Protein AF-A0A3C0Y5R6-F1 (afdb_monomer_lite)

Secondary structure (DSSP, 8-state):
--EEEEETT----EEE-TT------TT--EEEEESS---------

Sequence (45 aa):
GSCEYKLAGSDHWVKSSAGEKFSVPGNSKFDIRVGEAYHYICHFG

pLDDT: mean 95.96, std 2.81, range [82.38, 98.56]

Structure (mmCIF, N/CA/C/O backbone):
data_AF-A0A3C0Y5R6-F1
#
_entry.id   AF-A0A3C0Y5R6-F1
#
loop_
_atom_site.group_PDB
_atom_site.id
_atom_site.type_symbol
_atom_site.label_atom_id
_atom_site.label_alt_id
_atom_site.label_comp_id
_atom_site.label_asym_id
_atom_site.label_entity_id
_atom_site.label_seq_id
_atom_site.pdbx_PDB_ins_code
_atom_site.Cartn_x
_atom_site.Cartn_y
_atom_site.Cartn_z
_atom_site.occupancy
_atom_site.B_iso_or_equiv
_atom_site.auth_seq_id
_atom_site.auth_comp_id
_atom_site.auth_asym_id
_atom_site.auth_atom_id
_atom_site.pdbx_PD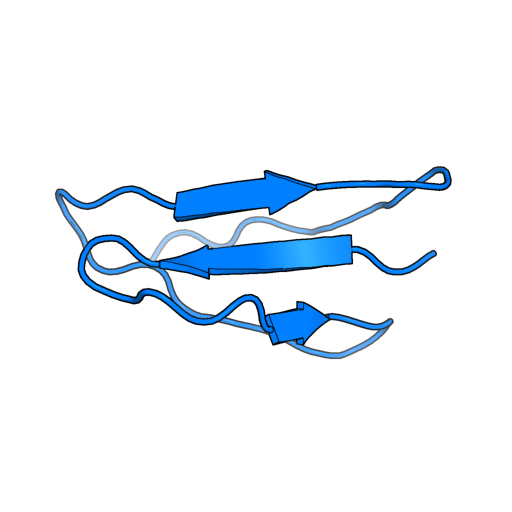B_model_num
ATOM 1 N N . GLY A 1 1 ? 9.000 -0.112 -9.362 1.00 88.62 1 GLY A N 1
ATOM 2 C CA . GLY A 1 1 ? 7.644 -0.485 -9.777 1.00 88.62 1 GLY A CA 1
ATOM 3 C C . GLY A 1 1 ? 6.624 0.455 -9.176 1.00 88.62 1 GLY A C 1
ATOM 4 O O . GLY A 1 1 ? 6.986 1.301 -8.359 1.00 88.62 1 GLY A O 1
ATOM 5 N N . SER A 1 2 ? 5.363 0.276 -9.547 1.00 95.50 2 SER A N 1
ATOM 6 C CA . SER A 1 2 ? 4.210 0.937 -8.925 1.00 95.50 2 SER A CA 1
ATOM 7 C C . SER A 1 2 ? 3.161 -0.081 -8.483 1.00 95.50 2 SER A C 1
ATOM 9 O O . SER A 1 2 ? 3.096 -1.193 -9.010 1.00 95.50 2 SER A O 1
ATOM 11 N N . CYS A 1 3 ? 2.348 0.303 -7.507 1.00 97.38 3 CYS A N 1
ATOM 12 C CA . CYS A 1 3 ? 1.163 -0.443 -7.112 1.00 97.38 3 CYS A CA 1
ATOM 13 C C . CYS A 1 3 ? -0.050 0.481 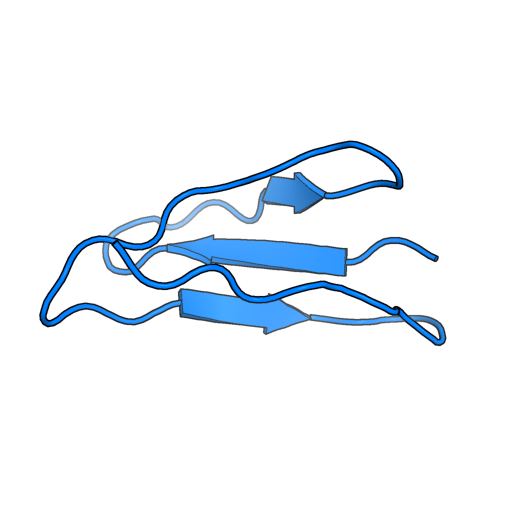-7.113 1.00 97.38 3 CYS A C 1
ATOM 15 O O . CYS A 1 3 ? 0.066 1.700 -7.266 1.00 97.38 3 CYS A O 1
ATOM 17 N N . GLU A 1 4 ? -1.224 -0.099 -6.915 1.00 98.31 4 GLU A N 1
ATOM 18 C CA . GLU A 1 4 ? -2.398 0.673 -6.552 1.00 98.31 4 GLU A CA 1
ATOM 19 C C . GLU A 1 4 ? -2.995 0.087 -5.280 1.00 98.31 4 GLU A C 1
ATOM 21 O O . GLU A 1 4 ? -3.035 -1.133 -5.105 1.00 98.31 4 GLU A O 1
ATOM 26 N N . TYR A 1 5 ? -3.449 0.955 -4.387 1.00 98.06 5 TYR A N 1
ATOM 27 C CA . TYR A 1 5 ? -4.037 0.570 -3.115 1.00 98.06 5 TYR A CA 1
ATOM 28 C C . TYR A 1 5 ? -5.462 1.102 -3.001 1.00 98.06 5 TYR A C 1
ATOM 30 O O . TYR A 1 5 ? -5.822 2.108 -3.616 1.00 98.06 5 TYR A O 1
ATOM 38 N N . LYS A 1 6 ? -6.276 0.429 -2.193 1.00 98.56 6 LYS A N 1
ATOM 39 C CA . LYS A 1 6 ? -7.624 0.873 -1.843 1.00 98.56 6 LYS A CA 1
ATOM 40 C C . LYS A 1 6 ? -7.829 0.699 -0.347 1.00 98.56 6 LYS A C 1
ATOM 42 O O . LYS A 1 6 ? -7.651 -0.392 0.189 1.00 98.56 6 LYS A O 1
ATOM 47 N N . LEU A 1 7 ? -8.179 1.784 0.336 1.00 98.25 7 LEU A N 1
ATOM 48 C CA . LEU A 1 7 ? -8.435 1.761 1.776 1.00 98.25 7 LEU A CA 1
ATOM 49 C C . LEU A 1 7 ? -9.836 1.220 2.071 1.00 98.25 7 LEU A C 1
ATOM 51 O O . LEU A 1 7 ? -10.757 1.391 1.272 1.00 98.25 7 LEU A O 1
ATOM 55 N N . ALA A 1 8 ? -10.009 0.596 3.237 1.00 97.94 8 ALA A N 1
ATOM 56 C CA . ALA A 1 8 ? -11.328 0.178 3.698 1.00 97.94 8 ALA A CA 1
ATOM 57 C C . ALA A 1 8 ? -12.319 1.358 3.701 1.00 97.94 8 ALA A C 1
ATOM 59 O O . ALA A 1 8 ? -12.012 2.432 4.215 1.00 97.94 8 ALA A O 1
ATOM 60 N N . GLY A 1 9 ? -13.505 1.144 3.125 1.00 96.88 9 GLY A N 1
ATOM 61 C CA . GLY A 1 9 ? -14.546 2.171 2.992 1.00 96.88 9 GLY A CA 1
ATOM 62 C C . GLY A 1 9 ? -14.377 3.117 1.796 1.00 96.88 9 GLY A C 1
ATOM 63 O O . GLY A 1 9 ? -15.243 3.956 1.583 1.00 96.88 9 GLY A O 1
ATOM 64 N N . SER A 1 10 ? -13.301 2.983 1.013 1.00 97.25 10 SER A N 1
ATOM 65 C CA . SER A 1 10 ? -13.136 3.675 -0.268 1.00 97.25 10 SER A CA 1
ATOM 66 C C . SER A 1 10 ? -13.521 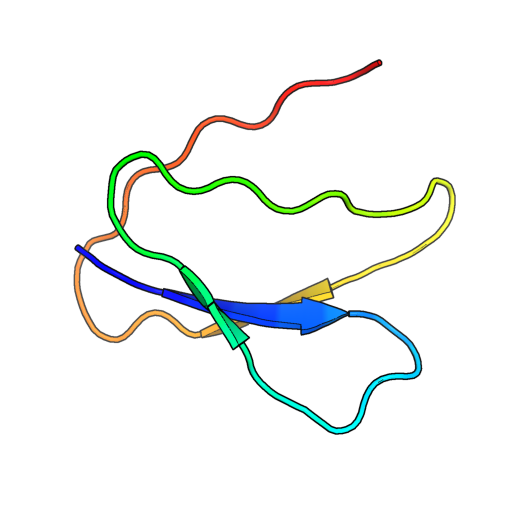2.764 -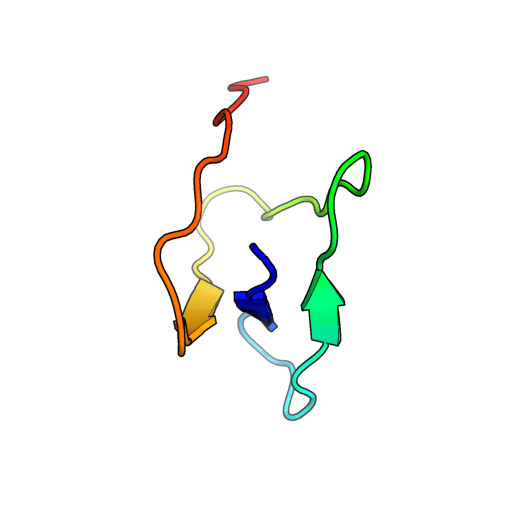1.431 1.00 97.25 10 SER A C 1
ATOM 68 O O . SER A 1 10 ? -13.166 1.583 -1.444 1.00 97.25 10 SER A O 1
ATOM 70 N N . ASP A 1 11 ? -14.146 3.344 -2.453 1.00 97.44 11 ASP A N 1
ATOM 71 C CA . ASP A 1 11 ? -14.373 2.700 -3.753 1.00 97.44 11 ASP A CA 1
ATOM 72 C C . ASP A 1 11 ? -13.282 3.045 -4.782 1.00 97.44 11 ASP A C 1
ATOM 74 O O . ASP A 1 11 ? -13.281 2.545 -5.908 1.00 97.44 11 ASP A O 1
ATOM 78 N N . HIS A 1 12 ? -12.313 3.877 -4.391 1.00 97.69 12 HIS A N 1
ATOM 79 C CA . HIS A 1 12 ? -11.275 4.394 -5.274 1.00 97.69 12 HIS A CA 1
ATOM 80 C C . HIS A 1 12 ? -9.938 3.688 -5.067 1.00 97.69 12 HIS A C 1
ATOM 82 O O . HIS A 1 12 ? -9.397 3.652 -3.959 1.00 97.69 12 HIS A O 1
ATOM 88 N N . TRP A 1 13 ? -9.378 3.202 -6.173 1.00 98.31 13 TRP A N 1
ATOM 89 C CA . TRP A 1 13 ? -7.985 2.785 -6.256 1.00 98.31 13 TRP A CA 1
ATOM 90 C C . TRP A 1 13 ? -7.085 4.000 -6.455 1.00 98.31 13 TRP A C 1
ATOM 92 O O . TRP A 1 13 ? -7.363 4.853 -7.298 1.00 98.31 13 TRP A O 1
ATOM 102 N N . VAL A 1 14 ? -5.996 4.057 -5.696 1.00 98.06 14 VAL A N 1
ATOM 103 C CA . VAL A 1 14 ? -5.011 5.136 -5.752 1.00 98.06 14 VAL A CA 1
ATOM 104 C C . VAL A 1 14 ? -3.666 4.551 -6.147 1.00 98.06 14 VAL A C 1
ATOM 106 O O . VAL A 1 14 ? -3.216 3.569 -5.557 1.00 98.06 14 VAL A O 1
ATOM 109 N N . LYS A 1 15 ? -3.017 5.149 -7.147 1.00 97.44 15 LYS A N 1
ATOM 110 C CA . LYS A 1 15 ? -1.675 4.747 -7.568 1.00 97.44 15 LYS A CA 1
ATOM 111 C C . LYS A 1 15 ? -0.639 5.197 -6.541 1.00 97.44 15 LYS A C 1
ATOM 113 O O . LYS A 1 15 ? -0.695 6.326 -6.070 1.00 97.44 15 LYS A O 1
ATOM 118 N N . SER A 1 16 ? 0.313 4.317 -6.242 1.00 97.38 16 SER A N 1
ATOM 119 C CA . SER A 1 16 ? 1.512 4.619 -5.467 1.00 97.38 16 SER A CA 1
ATOM 120 C C . SER A 1 16 ? 2.762 4.263 -6.272 1.00 97.38 16 SER A C 1
ATOM 122 O O . SER A 1 16 ? 2.929 3.146 -6.773 1.00 97.38 16 SER A O 1
ATOM 124 N N . SER A 1 17 ? 3.640 5.246 -6.405 1.00 95.81 17 SER A N 1
ATOM 125 C CA . SER A 1 17 ? 4.901 5.202 -7.133 1.00 95.81 17 SER A CA 1
ATOM 126 C C . SER A 1 17 ? 6.086 5.324 -6.171 1.00 95.81 17 SER A C 1
ATOM 128 O O . SER A 1 17 ? 5.930 5.501 -4.962 1.00 95.81 17 SER A O 1
ATOM 130 N N . ALA A 1 18 ? 7.302 5.201 -6.701 1.00 95.50 18 ALA A N 1
ATOM 131 C CA . ALA A 1 18 ? 8.515 5.318 -5.899 1.00 95.50 18 ALA A CA 1
ATOM 132 C C . ALA A 1 18 ? 8.577 6.668 -5.156 1.00 95.50 18 ALA A C 1
ATOM 134 O O . ALA A 1 18 ? 8.404 7.721 -5.762 1.00 95.50 18 ALA A O 1
ATOM 135 N N . GLY A 1 19 ? 8.849 6.621 -3.849 1.00 95.12 19 GLY A N 1
ATOM 136 C CA . GLY A 1 19 ? 8.933 7.802 -2.981 1.00 95.12 19 GLY A CA 1
ATOM 137 C C . GLY A 1 19 ? 7.601 8.254 -2.374 1.00 95.12 19 GLY A C 1
ATOM 138 O O . GLY A 1 19 ? 7.609 9.055 -1.443 1.00 95.12 19 GLY A O 1
ATOM 139 N N . GLU A 1 20 ? 6.468 7.724 -2.838 1.00 96.50 20 GLU A N 1
ATOM 140 C CA . GLU A 1 20 ? 5.159 8.032 -2.263 1.00 96.50 20 GLU A CA 1
ATOM 141 C C . GLU A 1 20 ? 4.865 7.169 -1.027 1.00 96.50 20 GLU A C 1
ATOM 143 O O . GLU A 1 20 ? 5.390 6.066 -0.858 1.00 96.50 20 GLU A O 1
ATOM 148 N N . LYS A 1 21 ? 3.990 7.677 -0.154 1.00 95.44 21 LYS A N 1
ATOM 149 C CA . LYS A 1 21 ? 3.528 6.995 1.059 1.00 95.44 21 LYS A CA 1
ATOM 150 C C . LYS A 1 21 ? 2.019 7.149 1.190 1.00 95.44 21 LYS A C 1
ATOM 152 O O . LYS A 1 21 ? 1.475 8.214 0.915 1.00 95.44 21 LYS A O 1
ATOM 157 N N . PHE A 1 22 ? 1.371 6.116 1.713 1.00 95.88 22 PHE A N 1
ATOM 158 C CA . PHE A 1 22 ? 0.003 6.188 2.213 1.00 95.88 22 PHE A CA 1
ATOM 159 C C . PHE A 1 22 ? -0.065 5.651 3.645 1.00 95.88 22 PHE A C 1
ATOM 161 O O . PHE A 1 22 ? 0.808 4.898 4.082 1.00 95.88 22 PHE A 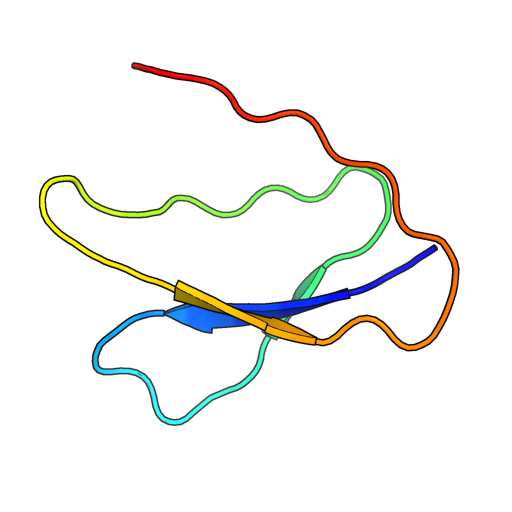O 1
ATOM 168 N N . SER A 1 23 ? -1.090 6.069 4.383 1.00 96.50 23 SER A N 1
ATOM 169 C CA . SER A 1 23 ? -1.314 5.658 5.771 1.00 96.50 23 SER A CA 1
ATOM 170 C C . SER A 1 23 ? -2.520 4.732 5.858 1.00 96.50 23 SER A C 1
ATOM 172 O O . SER A 1 23 ? -3.552 4.989 5.238 1.00 96.50 23 SER A O 1
ATOM 174 N N . VAL A 1 24 ? -2.394 3.677 6.659 1.00 96.44 24 VAL A N 1
ATOM 175 C CA . VAL A 1 24 ? -3.477 2.734 6.952 1.00 96.44 24 VAL A CA 1
ATOM 176 C C . VAL A 1 24 ? -3.904 2.954 8.404 1.00 96.44 24 VAL A C 1
ATOM 178 O O . VAL A 1 24 ? -3.059 2.827 9.290 1.00 96.44 24 VAL A O 1
ATOM 181 N N . PRO A 1 25 ? -5.175 3.300 8.677 1.00 96.06 25 PRO A N 1
ATOM 182 C CA . PRO A 1 25 ? -5.653 3.455 10.048 1.00 96.06 25 PRO A CA 1
ATOM 183 C C . PRO A 1 25 ? -5.514 2.165 10.871 1.00 96.06 25 PRO A C 1
ATOM 185 O O . PRO A 1 25 ? -5.629 1.060 10.337 1.00 96.06 25 PRO A O 1
ATOM 188 N N . GLY A 1 26 ? -5.322 2.302 12.185 1.00 96.25 26 GLY A N 1
ATOM 189 C CA . GLY A 1 26 ? -5.322 1.165 13.108 1.00 96.25 26 GLY A CA 1
ATOM 190 C C . GLY A 1 26 ? -6.658 0.414 13.096 1.00 96.25 26 GLY A C 1
ATOM 191 O O . GLY A 1 26 ? -7.708 1.011 12.859 1.00 96.25 26 GLY A O 1
ATOM 192 N N . ASN A 1 27 ? -6.620 -0.900 13.341 1.00 96.25 27 ASN A N 1
ATOM 193 C CA . ASN A 1 27 ? -7.789 -1.792 13.260 1.00 96.25 27 ASN A CA 1
ATOM 194 C C . ASN A 1 27 ? -8.532 -1.725 11.912 1.00 96.25 27 ASN A C 1
ATOM 196 O O . ASN A 1 27 ? -9.739 -1.951 11.841 1.00 96.25 27 ASN A O 1
ATOM 200 N N . SER A 1 28 ? -7.810 -1.402 10.841 1.00 97.00 28 SER A N 1
ATOM 201 C CA . SER A 1 28 ? -8.342 -1.319 9.486 1.00 97.00 28 SER A CA 1
ATOM 202 C C . SER A 1 28 ? -7.609 -2.281 8.551 1.00 97.00 28 SER A C 1
ATOM 204 O O . SER A 1 28 ? -6.809 -3.117 8.972 1.00 97.00 28 SER A O 1
ATOM 206 N N . LYS A 1 29 ? -7.922 -2.184 7.262 1.00 97.31 29 LYS A N 1
ATOM 207 C CA . LYS A 1 29 ? -7.339 -2.984 6.187 1.00 97.31 29 LYS A CA 1
ATOM 208 C C . LYS A 1 29 ? -7.248 -2.171 4.900 1.00 97.31 29 LYS A C 1
ATOM 210 O O . LYS A 1 29 ? -7.894 -1.132 4.754 1.00 97.31 29 LYS A O 1
ATOM 215 N N . PHE A 1 30 ? -6.462 -2.673 3.963 1.00 98.00 30 PHE A N 1
ATOM 216 C CA . PHE A 1 30 ? -6.349 -2.135 2.617 1.00 98.00 30 PHE A CA 1
ATOM 217 C C . PHE A 1 30 ? -6.190 -3.285 1.624 1.00 98.00 30 PHE A C 1
ATOM 219 O O . PHE A 1 30 ? -5.635 -4.329 1.966 1.00 98.00 30 PHE A O 1
ATOM 226 N N . ASP A 1 31 ? -6.670 -3.071 0.405 1.00 98.50 31 ASP A N 1
ATOM 227 C CA . ASP A 1 31 ? -6.366 -3.920 -0.740 1.00 98.50 31 ASP A CA 1
A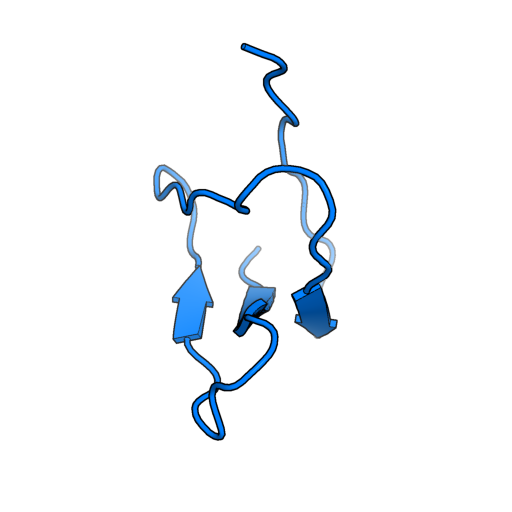TOM 228 C C . ASP A 1 31 ? -5.160 -3.337 -1.484 1.00 98.50 31 ASP A C 1
ATOM 230 O O . ASP A 1 31 ? -4.980 -2.115 -1.536 1.00 98.50 31 ASP A O 1
ATOM 234 N N . ILE A 1 32 ? -4.349 -4.199 -2.095 1.00 97.69 32 ILE A N 1
ATOM 235 C CA . ILE A 1 32 ? -3.218 -3.800 -2.937 1.00 97.69 32 ILE A CA 1
ATOM 236 C C . ILE A 1 32 ? -3.199 -4.639 -4.216 1.00 97.69 32 ILE A C 1
ATOM 238 O O . ILE A 1 32 ? -3.357 -5.858 -4.172 1.00 97.69 32 ILE A O 1
ATOM 242 N N . ARG A 1 33 ? -3.006 -3.982 -5.363 1.00 97.56 33 ARG A N 1
ATOM 243 C CA . ARG A 1 33 ? -2.819 -4.618 -6.673 1.00 97.56 33 ARG A CA 1
ATOM 244 C C . ARG A 1 33 ? -1.467 -4.230 -7.255 1.00 97.56 33 ARG A C 1
ATOM 246 O O . ARG A 1 33 ? -1.061 -3.069 -7.198 1.00 97.56 33 ARG A O 1
ATOM 253 N N . VAL A 1 34 ? -0.765 -5.222 -7.793 1.00 97.00 34 VAL A N 1
ATOM 254 C CA . VAL A 1 34 ? 0.626 -5.105 -8.233 1.00 97.00 34 VAL A CA 1
ATOM 255 C C . VAL A 1 34 ? 0.752 -5.765 -9.604 1.00 97.00 34 VAL A C 1
ATOM 257 O O . VAL A 1 34 ? 0.533 -6.966 -9.726 1.00 97.00 34 VAL A O 1
ATOM 260 N N . GLY A 1 35 ? 1.058 -4.975 -10.636 1.00 94.50 35 GLY A N 1
ATOM 261 C CA . GLY A 1 35 ? 1.229 -5.476 -12.009 1.00 94.50 35 GLY A CA 1
ATOM 262 C C . GLY A 1 35 ? 2.666 -5.881 -12.354 1.00 94.50 35 GLY A C 1
ATOM 263 O O . GLY A 1 35 ? 2.885 -6.687 -13.250 1.00 94.50 35 GLY A O 1
ATOM 264 N N . GLU A 1 36 ? 3.645 -5.340 -11.631 1.00 91.06 36 GLU A N 1
ATOM 265 C CA . GLU A 1 36 ? 5.084 -5.566 -11.804 1.00 91.06 36 GLU A CA 1
ATOM 266 C C . GLU A 1 36 ? 5.755 -5.650 -10.429 1.00 91.06 36 GLU A C 1
ATOM 268 O O . GLU A 1 36 ? 5.201 -5.148 -9.455 1.00 91.06 36 GLU A O 1
ATOM 273 N N . ALA A 1 37 ? 6.950 -6.241 -10.324 1.00 94.38 37 ALA A N 1
ATOM 274 C CA . ALA A 1 37 ? 7.651 -6.345 -9.042 1.00 94.38 37 ALA A CA 1
ATOM 275 C C . ALA A 1 37 ? 7.724 -4.982 -8.318 1.00 94.38 37 ALA A C 1
ATOM 277 O O . ALA A 1 37 ? 8.225 -3.978 -8.843 1.00 94.38 37 ALA A O 1
ATOM 278 N N . TYR A 1 38 ? 7.199 -4.957 -7.095 1.00 94.94 38 TYR A N 1
ATOM 279 C CA . TYR A 1 38 ? 7.039 -3.750 -6.299 1.00 94.94 38 TYR A CA 1
ATOM 280 C C . TYR A 1 38 ? 7.627 -3.963 -4.906 1.00 94.94 38 TYR A C 1
ATOM 282 O O . TYR A 1 38 ? 7.262 -4.901 -4.200 1.00 94.94 38 TYR A O 1
ATOM 290 N N . HIS A 1 39 ? 8.543 -3.076 -4.523 1.00 94.94 39 HIS A N 1
ATOM 291 C CA . HIS A 1 39 ? 9.172 -3.057 -3.207 1.00 94.94 39 HIS A CA 1
ATOM 292 C C . HIS A 1 39 ? 8.610 -1.889 -2.403 1.00 94.94 39 HIS A C 1
ATOM 294 O O . HIS A 1 39 ? 8.518 -0.775 -2.919 1.00 94.94 39 HIS A O 1
ATOM 300 N N . TYR A 1 40 ? 8.279 -2.135 -1.138 1.00 95.19 40 TYR A N 1
ATOM 301 C CA . TYR A 1 40 ? 7.813 -1.109 -0.211 1.00 95.19 40 TYR A CA 1
ATOM 302 C C . TYR A 1 40 ? 8.352 -1.358 1.197 1.00 95.19 40 TYR A C 1
ATOM 304 O O . TYR A 1 40 ? 8.838 -2.446 1.509 1.00 95.19 40 TYR A O 1
ATOM 312 N N . ILE A 1 41 ? 8.254 -0.336 2.048 1.00 95.75 41 ILE A N 1
ATOM 313 C CA . ILE A 1 41 ? 8.642 -0.398 3.459 1.00 95.75 41 ILE A CA 1
ATOM 314 C C . ILE A 1 41 ? 7.400 -0.137 4.309 1.00 95.75 41 ILE A C 1
ATOM 316 O O . ILE A 1 41 ? 6.743 0.895 4.160 1.00 95.75 41 ILE A O 1
ATOM 320 N N . CYS A 1 42 ? 7.091 -1.056 5.223 1.00 95.75 42 CYS A N 1
ATOM 321 C CA . CYS A 1 42 ? 6.047 -0.856 6.222 1.00 95.75 42 CYS A CA 1
ATOM 322 C C . CYS A 1 42 ? 6.646 -0.185 7.465 1.00 95.75 42 CYS A C 1
ATOM 324 O O . CYS A 1 42 ? 7.616 -0.686 8.030 1.00 95.75 42 CYS A O 1
ATOM 326 N N . HIS A 1 43 ? 6.071 0.946 7.875 1.00 94.88 43 HIS A N 1
ATOM 327 C CA . HIS A 1 43 ? 6.440 1.644 9.105 1.00 94.88 43 HIS A CA 1
ATOM 328 C C . HIS A 1 43 ? 5.317 1.467 10.129 1.00 94.88 43 HIS A C 1
ATOM 330 O O . HIS A 1 43 ? 4.163 1.753 9.810 1.00 94.88 43 HIS A O 1
ATOM 336 N N . PHE A 1 44 ? 5.663 1.036 11.342 1.00 92.38 44 PHE A N 1
ATOM 337 C CA . PHE A 1 44 ? 4.741 0.957 12.477 1.00 92.38 44 PHE A CA 1
ATOM 338 C C . PHE A 1 44 ? 4.909 2.194 13.369 1.00 92.38 44 PHE A C 1
ATOM 340 O O . PHE A 1 44 ? 6.043 2.600 13.632 1.00 92.38 44 PHE A O 1
ATOM 347 N N . GLY A 1 45 ? 3.797 2.782 13.817 1.00 82.38 45 GLY A N 1
ATOM 348 C CA . GLY A 1 45 ? 3.752 3.962 14.685 1.00 82.38 45 GLY A CA 1
ATOM 349 C C . GLY A 1 45 ? 2.330 4.433 14.935 1.00 82.38 45 GLY A C 1
ATOM 350 O O . GLY A 1 45 ? 1.493 4.241 14.024 1.00 82.38 45 GLY A O 1
#

Foldseek 3Di:
DKKWKAWPPDPDIDIDDPPDDDDHDPPTDMDMGDPDDDDDDDDDD

Radius of gyration: 10.67 Å; chains: 1; bounding box: 24×14×27 Å